Protein AF-U1NXI8-F1 (afdb_monomer_lite)

Radius of gyration: 16.23 Å; chains: 1; bounding box: 43×27×45 Å

pLDDT: mean 74.24, std 16.62, range [37.59, 93.88]

Sequence (111 aa):
MSHDTYKLTESFGGFSEGDILDVTARFGDWHTYTAELEPRSEPRATTPKVVITDDPAGFTEAEILDPTARIGDWHEYDLQFTPEDGSDAAADDQIAVTMPEFEAVSEPVSA

Structure (mmCIF, N/CA/C/O backbone):
data_AF-U1NXI8-F1
#
_entry.id   AF-U1NXI8-F1
#
loop_
_atom_site.group_PDB
_atom_site.id
_atom_site.type_symbol
_atom_site.label_atom_id
_atom_site.label_alt_id
_atom_site.label_comp_id
_atom_site.label_asym_id
_atom_site.label_entity_id
_atom_site.label_seq_id
_atom_site.pdbx_PDB_ins_code
_atom_site.Cartn_x
_atom_site.Cartn_y
_atom_site.Cartn_z
_atom_site.occupancy
_atom_site.B_iso_or_equiv
_atom_site.auth_seq_id
_atom_site.auth_comp_id
_atom_site.auth_asym_id
_atom_site.auth_atom_id
_atom_site.pdbx_PDB_model_num
ATOM 1 N N . MET A 1 1 ? -15.550 9.158 -4.519 1.00 48.28 1 MET A N 1
ATOM 2 C CA . MET A 1 1 ? -14.851 9.544 -3.275 1.00 48.28 1 MET A CA 1
ATOM 3 C C . MET A 1 1 ? -13.794 8.483 -3.055 1.00 48.28 1 MET A C 1
ATOM 5 O O . MET A 1 1 ? -14.126 7.327 -3.259 1.00 48.28 1 MET A O 1
ATOM 9 N N . SER A 1 2 ? -12.543 8.854 -2.786 1.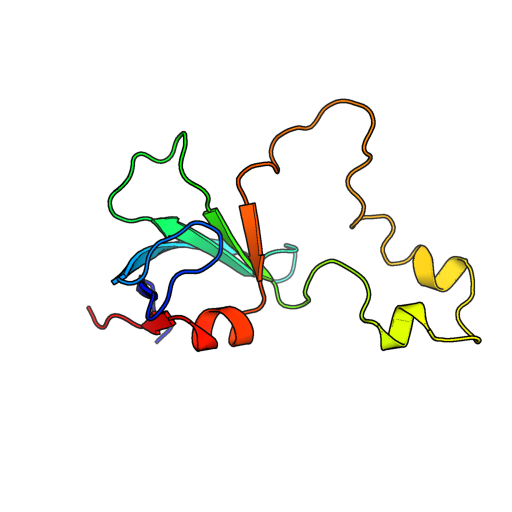00 63.56 2 SER A N 1
ATOM 10 C CA . SER A 1 2 ? -11.511 7.854 -2.487 1.00 63.56 2 SER A CA 1
ATOM 11 C C . SER A 1 2 ? -11.800 7.293 -1.096 1.00 63.56 2 SER A C 1
ATOM 13 O O . SER A 1 2 ? -12.077 8.076 -0.188 1.00 63.56 2 SER A O 1
ATOM 15 N N . HIS A 1 3 ? -11.859 5.969 -0.965 1.00 75.50 3 HIS A N 1
ATOM 16 C CA . HIS A 1 3 ? -12.117 5.320 0.314 1.00 75.50 3 HIS A CA 1
ATOM 17 C C . HIS A 1 3 ? -10.854 5.390 1.178 1.00 75.50 3 HIS A C 1
ATOM 19 O O . HIS A 1 3 ? -9.747 5.153 0.690 1.00 75.50 3 HIS A O 1
ATOM 25 N N . ASP A 1 4 ? -11.033 5.745 2.448 1.00 86.88 4 ASP A N 1
ATOM 26 C CA . ASP A 1 4 ? -9.938 5.881 3.416 1.00 86.88 4 ASP A CA 1
ATOM 27 C C . ASP A 1 4 ? -9.795 4.633 4.305 1.00 86.88 4 ASP A C 1
ATOM 29 O O . ASP A 1 4 ? -8.855 4.546 5.087 1.00 86.88 4 ASP A O 1
ATOM 33 N N . THR A 1 5 ? -10.701 3.659 4.174 1.00 91.31 5 THR A N 1
ATOM 34 C CA . THR A 1 5 ? -10.735 2.444 4.996 1.00 91.31 5 THR A CA 1
ATOM 35 C C . THR A 1 5 ? -11.174 1.244 4.161 1.00 91.31 5 THR A C 1
ATOM 37 O O . THR A 1 5 ? -12.165 1.319 3.428 1.00 91.31 5 THR A O 1
ATOM 40 N N . TYR A 1 6 ? -10.477 0.124 4.330 1.00 92.69 6 TYR A N 1
ATOM 41 C CA . TYR A 1 6 ? -10.727 -1.143 3.648 1.00 92.69 6 TYR A CA 1
ATOM 42 C C . TYR A 1 6 ? -10.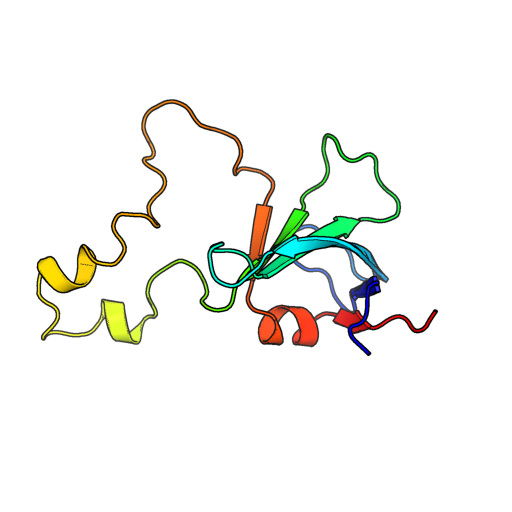829 -2.274 4.664 1.00 92.69 6 TYR A C 1
ATOM 44 O O . TYR A 1 6 ? -10.144 -2.268 5.685 1.00 92.69 6 TYR A O 1
ATOM 52 N N . LYS A 1 7 ? -11.692 -3.247 4.386 1.00 93.88 7 LYS A N 1
ATOM 53 C CA . LYS A 1 7 ? -11.816 -4.481 5.156 1.00 93.88 7 LYS A CA 1
ATOM 54 C C . LYS A 1 7 ? -11.358 -5.646 4.293 1.00 93.88 7 LYS A C 1
ATOM 56 O O . LYS A 1 7 ? -11.874 -5.811 3.193 1.00 93.88 7 LYS A O 1
ATOM 61 N N . LEU A 1 8 ? -10.449 -6.468 4.801 1.00 93.00 8 LEU A N 1
ATOM 62 C CA . LEU A 1 8 ? -10.005 -7.668 4.099 1.00 93.00 8 LEU A CA 1
ATOM 63 C C . LEU A 1 8 ? -11.126 -8.713 4.035 1.00 93.00 8 LEU A C 1
ATOM 65 O O . LEU A 1 8 ? -11.777 -9.002 5.045 1.00 93.00 8 LEU A O 1
ATOM 69 N N . THR A 1 9 ? -11.353 -9.272 2.849 1.00 93.88 9 THR A N 1
ATOM 70 C CA . THR A 1 9 ? -12.320 -10.353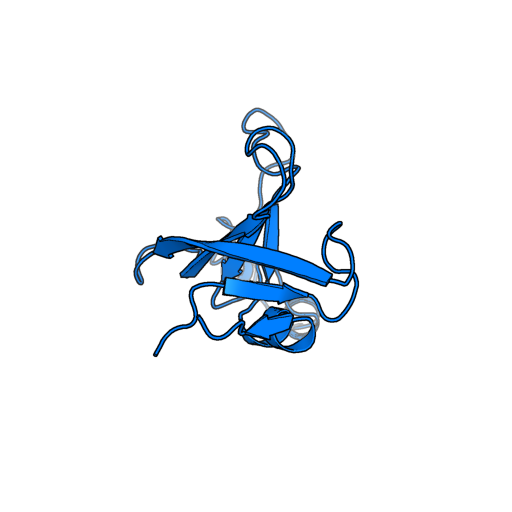 2.595 1.00 93.88 9 THR A CA 1
ATOM 71 C C . THR A 1 9 ? -11.689 -11.740 2.674 1.00 93.88 9 THR A C 1
ATOM 73 O O . THR A 1 9 ? -12.410 -12.724 2.805 1.00 93.88 9 THR A O 1
ATOM 76 N N . GLU A 1 10 ? -10.360 -11.817 2.653 1.00 91.75 10 GLU A N 1
ATOM 77 C CA . GLU A 1 10 ? -9.566 -13.023 2.879 1.00 91.75 10 GLU A CA 1
ATOM 78 C C . GLU A 1 10 ? -8.219 -12.668 3.533 1.00 91.75 10 GLU A C 1
ATOM 80 O O . GLU A 1 10 ? -7.853 -11.496 3.629 1.00 91.75 10 GLU A O 1
ATOM 85 N N . SER A 1 11 ? -7.482 -13.667 4.025 1.00 86.38 11 SER A N 1
ATOM 86 C CA . SER A 1 11 ? -6.145 -13.442 4.588 1.00 86.38 11 SER A CA 1
ATOM 87 C C . SER A 1 11 ? -5.156 -13.020 3.501 1.00 86.38 11 SER A C 1
ATOM 89 O O . SER A 1 11 ? -5.021 -13.692 2.482 1.00 86.38 11 SER A O 1
ATOM 91 N N . PHE A 1 12 ? -4.402 -11.953 3.747 1.00 84.75 12 PHE A N 1
ATOM 92 C CA . PHE A 1 12 ? -3.523 -11.340 2.755 1.00 84.75 12 PHE A CA 1
ATOM 93 C C . PHE A 1 12 ? -2.274 -10.782 3.435 1.00 84.75 12 PHE A C 1
ATOM 95 O O . PHE A 1 12 ? -2.395 -10.121 4.454 1.00 84.75 12 PHE A O 1
ATOM 102 N N . GLY A 1 13 ? -1.072 -11.044 2.907 1.00 75.94 13 GLY A N 1
ATOM 103 C CA . GLY A 1 13 ? 0.164 -10.399 3.383 1.00 75.94 13 GLY A CA 1
ATOM 104 C C . GLY A 1 13 ? 0.444 -10.521 4.892 1.00 75.94 13 GLY A C 1
ATOM 105 O O . GLY A 1 13 ? 0.997 -9.614 5.487 1.00 75.94 13 GLY A O 1
ATOM 106 N N . GLY A 1 14 ? 0.026 -11.600 5.557 1.00 79.50 14 GLY A N 1
ATOM 107 C CA . GLY A 1 14 ? 0.178 -11.732 7.017 1.00 79.50 14 GLY A CA 1
ATOM 108 C C . GLY A 1 14 ? -0.917 -11.051 7.851 1.00 79.50 14 GLY A C 1
ATOM 109 O O . GLY A 1 14 ? -0.934 -11.225 9.067 1.00 79.50 14 GLY A O 1
ATOM 110 N N . PHE A 1 15 ? -1.868 -10.372 7.211 1.00 85.62 15 PHE A N 1
ATOM 111 C CA . PHE A 1 15 ? -3.132 -9.945 7.803 1.00 85.62 15 PHE A CA 1
ATOM 112 C C . PHE A 1 15 ? -4.188 -11.051 7.705 1.00 85.62 15 PHE A C 1
ATOM 114 O O . PHE A 1 15 ? -4.142 -11.928 6.832 1.00 85.62 15 PHE A O 1
ATOM 121 N N . SER A 1 16 ? -5.158 -11.006 8.610 1.00 87.69 16 SER A N 1
ATOM 122 C CA . SER A 1 16 ? -6.260 -11.960 8.686 1.00 87.69 16 SER A CA 1
ATOM 123 C C . SER A 1 16 ? -7.499 -11.457 7.949 1.00 87.69 16 SER A C 1
ATOM 125 O O . SER A 1 16 ? -7.764 -10.257 7.875 1.00 87.69 16 SER A O 1
ATOM 127 N N . GLU A 1 17 ? -8.310 -12.394 7.453 1.00 91.62 17 GLU A N 1
ATOM 128 C CA . GLU A 1 17 ? -9.660 -12.084 6.979 1.00 91.62 17 GLU A CA 1
ATOM 129 C C . GLU A 1 17 ? -10.429 -11.263 8.029 1.00 91.62 17 GLU A C 1
ATOM 131 O O . GLU A 1 17 ? -10.503 -11.623 9.207 1.00 91.62 17 GLU A O 1
ATOM 136 N N . GLY A 1 18 ? -11.042 -10.168 7.583 1.00 90.88 18 GLY A N 1
ATOM 137 C CA . GLY A 1 18 ? -11.812 -9.268 8.428 1.00 90.88 18 GLY A CA 1
ATOM 138 C C . GLY A 1 18 ? -11.016 -8.128 9.060 1.00 90.88 18 GLY A C 1
ATOM 139 O O . GLY A 1 18 ? -11.658 -7.241 9.634 1.00 90.88 18 GLY A O 1
ATOM 140 N N . ASP A 1 19 ? -9.685 -8.105 8.925 1.00 90.50 19 ASP A N 1
ATOM 141 C CA . ASP A 1 19 ? -8.866 -6.978 9.369 1.00 90.50 19 ASP A CA 1
ATOM 142 C C . ASP A 1 19 ? -9.249 -5.694 8.628 1.00 90.50 19 ASP A C 1
ATOM 144 O O . ASP A 1 19 ? -9.635 -5.702 7.455 1.00 90.50 19 ASP A O 1
ATOM 148 N N . ILE A 1 20 ? -9.159 -4.574 9.346 1.00 92.00 20 ILE A N 1
ATOM 149 C CA . ILE A 1 20 ? -9.479 -3.246 8.826 1.00 92.00 20 ILE A CA 1
ATOM 150 C C . ILE A 1 20 ? -8.182 -2.467 8.656 1.00 92.00 20 ILE A C 1
ATOM 152 O O . ILE A 1 20 ? -7.470 -2.230 9.636 1.00 92.00 20 ILE A O 1
ATOM 156 N N . LEU A 1 21 ? -7.920 -2.041 7.425 1.00 91.44 21 LEU A N 1
ATOM 157 C CA . LEU A 1 21 ? -6.767 -1.242 7.042 1.00 91.44 21 LEU A CA 1
ATOM 158 C C . LEU A 1 21 ? -7.222 0.185 6.719 1.00 91.44 21 LEU A C 1
ATOM 160 O O . LEU A 1 21 ? -8.090 0.394 5.869 1.00 91.44 21 LEU A O 1
ATOM 164 N N . ASP A 1 22 ? -6.641 1.163 7.405 1.00 91.44 22 ASP A N 1
ATOM 165 C CA . ASP A 1 22 ? -6.891 2.584 7.177 1.00 91.44 22 ASP A CA 1
ATOM 166 C C . ASP A 1 22 ? -5.761 3.173 6.320 1.00 91.44 22 ASP A C 1
ATOM 168 O O . ASP A 1 22 ? -4.582 2.893 6.543 1.00 91.44 22 ASP A O 1
ATOM 172 N N . VAL A 1 23 ? -6.115 4.018 5.352 1.00 91.12 23 VAL A N 1
ATOM 173 C CA . VAL A 1 23 ? -5.154 4.784 4.553 1.00 91.12 23 VAL A CA 1
ATOM 174 C C . VAL A 1 23 ? -4.537 5.858 5.445 1.00 91.12 23 VAL A C 1
ATOM 176 O O . VAL A 1 23 ? -5.209 6.805 5.857 1.00 91.12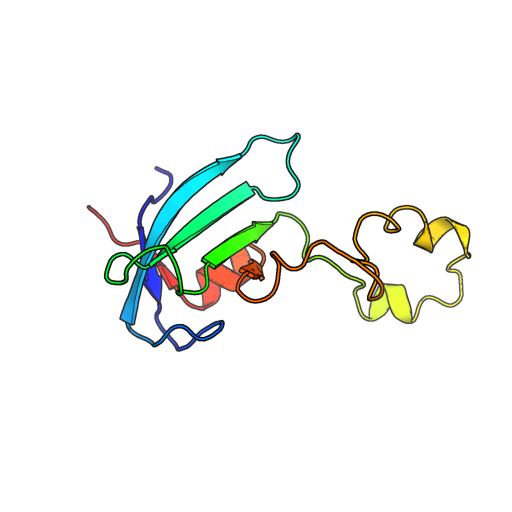 23 VAL A O 1
ATOM 179 N N . THR A 1 24 ? -3.245 5.734 5.734 1.00 89.31 24 THR A N 1
ATOM 180 C CA . THR A 1 24 ? -2.520 6.654 6.625 1.00 89.31 24 THR A CA 1
ATOM 181 C C . THR A 1 24 ? -1.702 7.687 5.864 1.00 89.31 24 THR A C 1
ATOM 183 O O . THR A 1 24 ? -1.470 8.786 6.375 1.00 89.31 24 THR A O 1
ATOM 186 N N . ALA A 1 25 ? -1.307 7.372 4.629 1.00 87.75 25 ALA A N 1
ATOM 187 C CA . ALA A 1 25 ? -0.631 8.297 3.735 1.00 87.75 25 ALA A CA 1
ATOM 188 C C . ALA A 1 25 ? -1.079 8.104 2.284 1.00 87.75 25 ALA A C 1
ATOM 190 O O . ALA A 1 25 ? -1.374 6.998 1.833 1.00 87.75 25 ALA A O 1
ATOM 191 N N . ARG A 1 26 ? -1.088 9.214 1.545 1.00 89.12 26 ARG A N 1
ATOM 192 C CA . ARG A 1 26 ? -1.146 9.237 0.084 1.00 89.12 26 ARG A CA 1
ATOM 193 C C . ARG A 1 26 ? 0.048 10.020 -0.408 1.00 89.12 26 ARG A C 1
ATOM 195 O O . ARG A 1 26 ? 0.344 11.090 0.132 1.00 89.12 26 ARG A O 1
ATOM 202 N N . PHE A 1 27 ? 0.701 9.500 -1.425 1.00 83.25 27 PHE A N 1
ATOM 203 C CA . PHE A 1 27 ? 1.848 10.151 -2.023 1.00 83.25 27 PHE A CA 1
ATOM 204 C C . PHE A 1 27 ? 1.475 10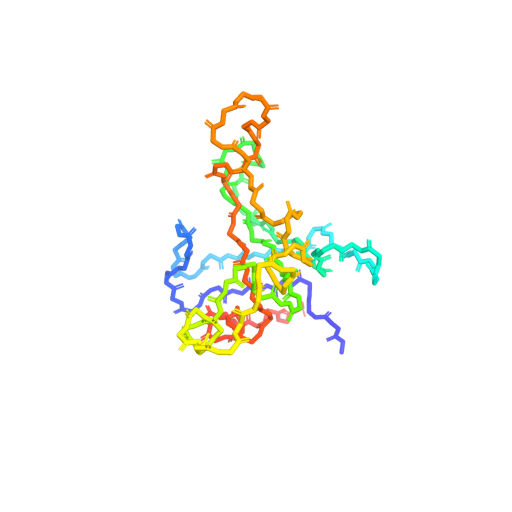.630 -3.429 1.00 83.25 27 PHE A C 1
ATOM 206 O O . PHE A 1 27 ? 0.489 10.184 -4.011 1.00 83.25 27 PHE A O 1
ATOM 213 N N . GLY A 1 28 ? 2.204 11.625 -3.929 1.00 74.00 28 GLY A N 1
ATOM 214 C CA . GLY A 1 28 ? 2.016 12.129 -5.292 1.00 74.00 28 GLY A CA 1
ATOM 215 C C . GLY A 1 28 ? 2.920 11.412 -6.290 1.00 74.00 28 GLY A C 1
ATOM 216 O O . GLY A 1 28 ? 3.815 10.675 -5.888 1.00 74.00 28 GLY A O 1
ATOM 217 N N . ASP A 1 29 ? 2.755 11.745 -7.569 1.00 70.56 29 ASP A N 1
ATOM 218 C CA . ASP A 1 29 ? 3.401 11.139 -8.751 1.00 70.56 29 ASP A CA 1
ATOM 219 C C . ASP A 1 29 ? 4.947 11.091 -8.738 1.00 70.56 29 ASP A C 1
ATOM 221 O O . ASP A 1 29 ? 5.571 10.576 -9.660 1.00 70.56 29 ASP A O 1
ATOM 225 N N . TRP A 1 30 ? 5.597 11.693 -7.740 1.00 71.56 30 TRP A N 1
ATOM 226 C CA . TRP A 1 30 ? 7.055 11.676 -7.564 1.00 71.56 30 TRP A CA 1
ATOM 227 C C . TRP A 1 30 ? 7.526 10.580 -6.602 1.00 71.56 30 TRP A C 1
ATOM 229 O O . TRP A 1 30 ? 8.720 10.490 -6.321 1.00 71.56 30 TRP A O 1
ATOM 239 N N . HIS A 1 31 ? 6.600 9.796 -6.054 1.00 74.50 31 HIS A N 1
ATOM 240 C CA . HIS A 1 31 ? 6.871 8.736 -5.097 1.00 74.50 31 HIS A CA 1
ATOM 241 C C . HIS A 1 31 ? 6.561 7.371 -5.715 1.00 74.50 31 HIS A C 1
ATOM 243 O O . HIS A 1 31 ? 5.596 7.241 -6.459 1.00 74.50 31 HIS A O 1
ATOM 249 N N . THR A 1 32 ? 7.361 6.355 -5.382 1.00 75.38 32 THR A N 1
ATOM 250 C CA . THR A 1 32 ? 7.168 4.981 -5.880 1.00 75.38 32 THR A CA 1
ATOM 251 C C . THR A 1 32 ? 5.831 4.392 -5.437 1.00 75.38 32 THR A C 1
ATOM 253 O O . THR A 1 32 ? 5.182 3.672 -6.181 1.00 75.38 32 THR A O 1
ATOM 256 N N . TYR A 1 33 ? 5.417 4.700 -4.209 1.00 83.12 33 TYR A N 1
ATOM 257 C CA . TYR A 1 33 ? 4.134 4.263 -3.662 1.00 83.12 33 TYR A CA 1
ATOM 258 C C . TYR A 1 33 ? 3.078 5.335 -3.854 1.00 83.12 33 TYR A C 1
ATOM 260 O O . TYR A 1 33 ? 3.370 6.498 -3.617 1.00 83.12 33 TYR A O 1
ATOM 268 N N . THR A 1 34 ? 1.855 4.927 -4.156 1.00 86.44 34 THR A N 1
ATOM 269 C CA . THR A 1 34 ? 0.658 5.761 -4.289 1.00 86.44 34 THR A CA 1
ATOM 270 C C . THR A 1 34 ? -0.035 5.959 -2.934 1.00 86.44 34 THR A C 1
ATOM 272 O O . THR A 1 34 ? -0.513 7.055 -2.621 1.00 86.44 34 THR A O 1
ATOM 275 N N . ALA A 1 35 ? -0.058 4.931 -2.076 1.00 89.44 35 ALA A N 1
ATOM 276 C CA . ALA A 1 35 ? -0.668 5.006 -0.744 1.00 89.44 35 ALA A CA 1
ATOM 277 C C . ALA A 1 35 ? -0.025 4.047 0.271 1.00 89.44 35 ALA A C 1
ATOM 279 O O . ALA A 1 35 ? 0.552 3.034 -0.107 1.00 89.44 35 ALA A O 1
ATOM 280 N N . GLU A 1 36 ? -0.166 4.357 1.561 1.00 90.38 36 GLU A N 1
ATOM 281 C CA . GLU A 1 36 ? 0.182 3.481 2.689 1.00 90.38 36 GLU A CA 1
ATOM 282 C C . GLU A 1 36 ? -1.080 3.166 3.494 1.00 90.38 36 GLU A C 1
ATOM 284 O O . GLU A 1 36 ? -1.875 4.067 3.789 1.00 90.38 36 GLU A O 1
ATOM 289 N N . LEU A 1 37 ? -1.249 1.893 3.852 1.00 91.31 37 LEU A N 1
ATOM 290 C CA . LEU A 1 37 ? -2.315 1.405 4.709 1.00 91.31 37 LEU A CA 1
ATOM 291 C C . LEU A 1 37 ? -1.735 0.713 5.942 1.00 91.31 37 LEU A C 1
ATOM 293 O O . LEU A 1 37 ? -0.837 -0.127 5.848 1.00 91.31 37 LEU A O 1
ATOM 297 N N . GLU A 1 38 ? -2.294 1.049 7.101 1.00 90.19 38 GLU A N 1
ATOM 298 C CA . GLU A 1 38 ? -1.939 0.453 8.388 1.00 90.19 38 GLU A CA 1
ATOM 299 C C . GLU A 1 38 ? -3.186 -0.166 9.047 1.00 90.19 38 GLU A C 1
ATOM 301 O O . GLU A 1 38 ? -4.301 0.337 8.868 1.00 90.19 38 GLU A O 1
ATOM 306 N N . PRO A 1 39 ? -3.030 -1.246 9.829 1.00 88.94 39 PRO A N 1
ATOM 307 C CA . PRO A 1 39 ? -4.140 -1.858 10.543 1.00 88.94 39 PRO A CA 1
ATOM 308 C C . PRO A 1 39 ? -4.680 -0.940 11.635 1.00 88.94 39 PRO A C 1
ATOM 310 O O . PRO A 1 39 ? -3.945 -0.361 12.435 1.00 88.94 39 PRO A O 1
ATOM 313 N N . ARG A 1 40 ? -6.007 -0.859 11.714 1.00 85.69 40 ARG A N 1
ATOM 314 C CA . ARG A 1 40 ? -6.718 0.020 12.648 1.00 85.69 40 ARG A CA 1
ATOM 315 C C . ARG A 1 40 ? -6.566 -0.382 14.116 1.00 85.69 40 ARG A C 1
ATOM 317 O O . ARG A 1 40 ? -6.701 0.457 15.007 1.00 85.69 40 ARG A O 1
ATOM 324 N N . SER A 1 41 ? -6.381 -1.674 14.383 1.00 73.38 41 SER A N 1
ATOM 325 C CA . SER A 1 41 ? -6.517 -2.256 15.725 1.00 73.38 41 SER A CA 1
ATOM 326 C C . SER A 1 41 ? -5.198 -2.542 16.448 1.00 73.38 41 SER A C 1
ATOM 328 O O . SER A 1 41 ? -5.242 -2.789 17.653 1.00 73.38 41 SER A O 1
ATOM 330 N N . GLU A 1 42 ? -4.044 -2.471 15.779 1.00 65.56 42 GLU A N 1
ATOM 331 C CA . GLU A 1 42 ? -2.756 -2.882 16.357 1.00 65.56 42 GLU A CA 1
ATOM 332 C C . GLU A 1 42 ? -1.752 -1.722 16.491 1.00 65.56 42 GLU A C 1
ATOM 334 O O . GLU A 1 42 ? -1.768 -0.774 15.703 1.00 65.56 42 GLU A O 1
ATOM 339 N N . PRO A 1 43 ? -0.878 -1.733 17.521 1.00 60.28 43 PRO A N 1
ATOM 340 C CA . PRO A 1 43 ? 0.125 -0.694 17.694 1.00 60.28 43 PRO A CA 1
ATOM 341 C C . PRO A 1 43 ? 1.120 -0.684 16.524 1.00 60.28 43 PRO A C 1
ATOM 343 O O . PRO A 1 43 ? 1.756 -1.683 16.197 1.00 60.28 43 PRO A O 1
ATOM 346 N N . ARG A 1 44 ? 1.304 0.513 15.961 1.00 58.97 44 ARG A N 1
ATOM 347 C CA . ARG A 1 44 ? 2.083 0.868 14.760 1.00 58.97 44 ARG A CA 1
ATOM 348 C C . ARG A 1 44 ? 3.534 0.357 14.681 1.00 58.97 44 ARG A C 1
ATOM 350 O O . ARG A 1 44 ? 4.170 0.508 13.649 1.00 58.97 44 ARG A O 1
ATOM 357 N N . ALA A 1 45 ? 4.095 -0.170 15.768 1.00 57.28 45 ALA A N 1
ATOM 358 C CA . ALA A 1 45 ? 5.530 -0.430 15.888 1.00 57.28 45 ALA A CA 1
ATOM 359 C C . ALA A 1 45 ? 5.977 -1.846 15.477 1.00 57.28 45 ALA A C 1
ATOM 361 O O . ALA A 1 45 ? 7.176 -2.047 15.327 1.00 57.28 45 ALA A O 1
ATOM 362 N N . THR A 1 46 ? 5.063 -2.812 15.332 1.00 60.22 46 THR A N 1
ATOM 363 C CA . THR A 1 46 ? 5.411 -4.228 15.065 1.00 60.22 46 THR A CA 1
ATOM 364 C C . THR A 1 46 ? 4.471 -4.920 14.082 1.00 60.22 46 THR A C 1
ATOM 366 O O . THR A 1 46 ? 4.473 -6.144 14.003 1.00 60.22 46 THR A O 1
ATOM 369 N N . THR A 1 47 ? 3.609 -4.162 13.409 1.00 66.12 47 THR A N 1
ATOM 370 C CA . THR A 1 47 ? 2.590 -4.737 12.530 1.00 66.12 47 THR A CA 1
ATOM 371 C C . THR A 1 47 ? 2.962 -4.436 11.089 1.00 66.12 47 THR A C 1
ATOM 373 O O . THR A 1 47 ? 3.333 -3.284 10.822 1.00 66.12 47 THR A O 1
ATOM 376 N N . PRO A 1 48 ? 2.865 -5.419 10.176 1.00 75.88 48 PRO A N 1
ATOM 377 C CA . PRO A 1 48 ? 3.128 -5.176 8.775 1.00 75.88 48 PRO A CA 1
ATOM 378 C C . PRO A 1 48 ? 2.252 -4.051 8.224 1.00 75.88 48 PRO A C 1
ATOM 380 O O . PRO A 1 48 ? 1.181 -3.739 8.753 1.00 75.88 48 PRO A O 1
ATOM 383 N N . LYS A 1 49 ? 2.730 -3.417 7.159 1.00 86.06 49 LYS A N 1
ATOM 384 C CA . LYS A 1 49 ? 2.047 -2.336 6.448 1.00 86.06 49 LYS A CA 1
ATOM 385 C C . LYS A 1 49 ? 1.833 -2.722 4.999 1.00 86.06 49 LYS A C 1
ATOM 387 O O . LYS A 1 49 ? 2.685 -3.376 4.403 1.00 86.06 49 LYS A O 1
ATOM 392 N N . VAL A 1 50 ? 0.738 -2.255 4.411 1.00 88.19 50 VAL A N 1
ATOM 393 C CA . VAL A 1 50 ? 0.498 -2.400 2.972 1.00 88.19 50 VAL A CA 1
ATOM 394 C C . VAL A 1 50 ? 0.851 -1.090 2.287 1.00 88.19 50 VAL A C 1
ATOM 396 O O . VAL A 1 50 ? 0.425 -0.026 2.732 1.00 88.19 50 VAL A O 1
ATOM 399 N N . VAL A 1 51 ? 1.607 -1.150 1.197 1.00 88.94 51 VAL A N 1
ATOM 400 C CA . VAL A 1 51 ? 1.777 -0.009 0.294 1.00 88.94 51 VAL A CA 1
ATOM 401 C C . VAL A 1 51 ? 1.241 -0.328 -1.081 1.00 88.94 51 VAL A C 1
ATOM 403 O O . VAL A 1 51 ? 1.469 -1.406 -1.624 1.00 88.94 51 VAL A O 1
ATOM 406 N N . ILE A 1 52 ? 0.518 0.640 -1.628 1.00 88.62 52 ILE A N 1
ATOM 407 C CA . ILE A 1 52 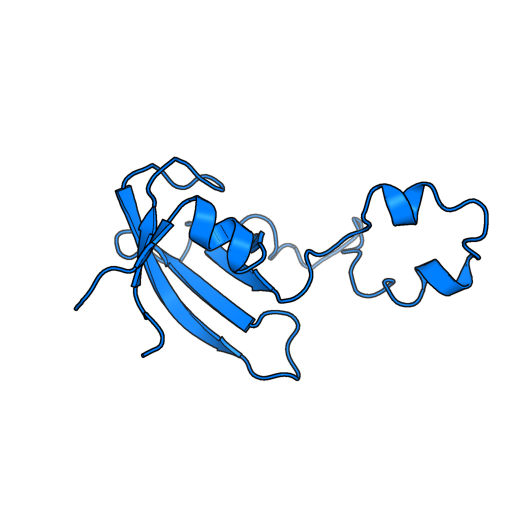? -0.029 0.578 -2.973 1.00 88.62 52 ILE A CA 1
ATOM 408 C C . ILE A 1 52 ? 0.985 1.190 -3.924 1.00 88.62 52 ILE A C 1
ATOM 410 O O . ILE A 1 52 ? 1.455 2.298 -3.674 1.00 88.62 52 ILE A O 1
ATOM 414 N N . THR A 1 53 ? 1.297 0.489 -5.004 1.00 86.94 53 THR A N 1
ATOM 415 C CA . THR A 1 53 ? 2.163 0.949 -6.095 1.00 86.94 53 THR A CA 1
ATOM 416 C C . THR A 1 53 ? 1.417 0.853 -7.426 1.00 86.94 53 THR A C 1
ATOM 418 O O . THR A 1 53 ? 0.522 0.019 -7.574 1.00 86.94 53 THR A O 1
ATOM 421 N N . ASP A 1 54 ? 1.758 1.712 -8.384 1.00 76.75 54 ASP A N 1
ATOM 422 C CA . ASP A 1 54 ? 1.166 1.669 -9.728 1.00 76.75 54 ASP A CA 1
ATOM 423 C C . ASP A 1 54 ? 1.771 0.540 -10.584 1.00 76.75 54 ASP A C 1
ATOM 425 O O . ASP A 1 54 ? 1.074 -0.026 -11.424 1.00 76.75 54 ASP A O 1
ATOM 429 N N . ASP A 1 55 ? 3.017 0.150 -10.300 1.00 68.25 55 ASP A N 1
ATOM 430 C CA . ASP A 1 55 ? 3.691 -1.013 -10.883 1.00 68.25 55 ASP A CA 1
ATOM 431 C C . ASP A 1 55 ? 4.211 -1.927 -9.762 1.00 68.25 55 ASP A C 1
ATOM 433 O O . ASP A 1 55 ? 4.852 -1.432 -8.824 1.00 68.25 55 ASP A O 1
ATOM 437 N N . PRO A 1 56 ? 3.955 -3.247 -9.805 1.00 57.50 56 PRO A N 1
ATOM 438 C CA . PRO A 1 56 ? 4.545 -4.164 -8.841 1.00 57.50 56 PRO A CA 1
ATOM 439 C C . PRO A 1 56 ? 6.069 -4.128 -9.007 1.00 57.50 56 PRO A C 1
ATOM 441 O O . PRO A 1 56 ? 6.580 -4.223 -10.120 1.00 57.50 56 PRO A O 1
ATOM 444 N N . ALA A 1 57 ? 6.810 -3.969 -7.909 1.00 54.38 57 ALA A N 1
ATOM 445 C CA . ALA A 1 57 ? 8.268 -4.025 -7.962 1.00 54.38 57 ALA A CA 1
ATOM 446 C C . ALA A 1 57 ? 8.718 -5.411 -8.467 1.00 54.38 57 ALA A C 1
ATOM 448 O O . ALA A 1 57 ? 8.278 -6.433 -7.936 1.00 54.38 57 ALA A O 1
ATOM 449 N N . GLY A 1 58 ? 9.598 -5.447 -9.471 1.00 55.66 58 GLY A N 1
ATOM 450 C CA . GLY A 1 58 ? 10.138 -6.681 -10.051 1.00 55.66 58 GLY A CA 1
ATOM 451 C C . GLY A 1 58 ? 9.868 -6.860 -11.546 1.00 55.66 58 GLY A C 1
ATOM 452 O O . GLY A 1 58 ? 9.334 -5.987 -12.219 1.00 55.66 58 GLY A O 1
ATOM 453 N N . PHE A 1 59 ? 10.283 -8.015 -12.070 1.00 58.12 59 PHE A N 1
ATOM 454 C CA . PHE A 1 59 ? 10.085 -8.374 -13.473 1.00 58.12 59 PHE A CA 1
ATOM 455 C C . PHE A 1 59 ? 8.855 -9.260 -13.634 1.00 58.12 59 PHE A C 1
ATOM 457 O O . PHE A 1 59 ? 8.675 -10.236 -12.898 1.00 58.12 59 PHE A O 1
ATOM 464 N N . THR A 1 60 ? 8.058 -9.001 -14.664 1.00 63.16 60 THR A N 1
ATOM 465 C CA . THR A 1 60 ? 7.102 -9.992 -15.149 1.00 63.16 60 THR A CA 1
ATOM 466 C C . THR A 1 60 ? 7.847 -11.189 -15.745 1.00 63.16 60 THR A C 1
ATOM 468 O O . THR A 1 60 ? 8.959 -11.078 -16.263 1.00 63.16 60 THR A O 1
ATOM 471 N N . GLU A 1 61 ? 7.222 -12.367 -15.727 1.00 63.09 61 GLU A N 1
ATOM 472 C CA . GLU A 1 61 ? 7.794 -13.561 -16.364 1.00 63.09 61 GLU A CA 1
ATOM 473 C C . GLU A 1 61 ? 8.096 -13.325 -17.856 1.00 63.09 61 GLU A C 1
ATOM 475 O O . GLU A 1 61 ? 9.101 -13.807 -18.374 1.00 63.09 61 GLU A O 1
ATOM 480 N N . ALA A 1 62 ? 7.264 -12.536 -18.542 1.00 73.12 62 ALA A N 1
ATOM 481 C CA . ALA A 1 62 ? 7.477 -12.180 -19.941 1.00 73.12 62 ALA A CA 1
ATOM 482 C C . ALA A 1 62 ? 8.749 -11.339 -20.147 1.00 73.12 62 ALA A C 1
ATOM 484 O O . ALA A 1 62 ? 9.467 -11.570 -21.117 1.00 73.12 62 ALA A O 1
ATOM 485 N N . GLU A 1 63 ? 9.046 -10.415 -19.231 1.00 70.31 63 GLU A N 1
ATOM 486 C CA . GLU A 1 63 ? 10.274 -9.607 -19.247 1.00 70.31 63 GLU A CA 1
ATOM 487 C C . GLU A 1 63 ? 11.510 -10.444 -18.900 1.00 70.31 63 GLU A C 1
ATOM 489 O O . GLU A 1 63 ? 12.551 -10.293 -19.534 1.00 70.31 63 GLU A O 1
ATOM 494 N N . ILE A 1 64 ? 11.389 -11.394 -17.963 1.00 67.50 64 ILE A N 1
ATOM 495 C CA . ILE A 1 64 ? 12.474 -12.332 -17.621 1.00 67.50 64 ILE A CA 1
ATOM 496 C C . ILE A 1 64 ? 12.824 -13.229 -18.816 1.00 67.50 64 ILE A C 1
ATOM 498 O O . ILE A 1 64 ? 13.990 -13.570 -19.028 1.00 67.50 64 ILE A O 1
ATOM 502 N N . LEU A 1 65 ? 11.814 -13.653 -19.577 1.00 78.94 65 LEU A N 1
ATOM 503 C CA . LEU A 1 65 ? 11.963 -14.612 -20.669 1.00 78.94 65 LEU A CA 1
ATOM 504 C C . LEU A 1 65 ? 12.199 -13.961 -22.040 1.00 78.94 65 LEU A C 1
ATOM 506 O O . LEU A 1 65 ? 12.283 -14.697 -23.028 1.00 78.94 65 LEU A O 1
ATOM 510 N N . ASP A 1 66 ? 12.327 -12.632 -22.132 1.00 79.19 66 ASP A N 1
ATOM 511 C CA . ASP A 1 66 ? 12.577 -11.945 -23.402 1.00 79.19 66 ASP A CA 1
ATOM 512 C C . ASP A 1 66 ? 14.018 -12.204 -23.903 1.00 79.19 66 ASP A C 1
ATOM 514 O O . ASP A 1 66 ? 14.988 -11.680 -23.347 1.00 79.19 66 ASP A O 1
ATOM 518 N N . PRO A 1 67 ? 14.209 -12.968 -25.000 1.00 79.88 67 PRO A N 1
ATOM 519 C CA . PRO A 1 67 ? 15.535 -13.270 -25.539 1.00 79.88 67 PRO A CA 1
ATOM 520 C C . PRO A 1 67 ? 16.205 -12.063 -26.217 1.00 79.88 67 PRO A C 1
ATOM 522 O O . PRO A 1 67 ? 17.355 -12.165 -26.652 1.00 79.88 67 PRO A O 1
ATOM 525 N N . THR A 1 68 ? 15.484 -10.952 -26.381 1.00 83.25 68 THR A N 1
ATOM 526 C CA . THR A 1 68 ? 15.983 -9.704 -26.966 1.00 83.25 68 THR A CA 1
ATOM 527 C C . THR A 1 68 ? 16.406 -8.674 -25.923 1.00 83.25 68 THR A C 1
ATOM 529 O O . THR A 1 68 ? 17.061 -7.696 -26.302 1.00 83.25 68 THR A O 1
ATOM 532 N N . ALA A 1 69 ? 16.122 -8.931 -24.640 1.00 74.69 69 ALA A N 1
ATOM 533 C CA . ALA A 1 69 ? 16.519 -8.079 -23.530 1.00 74.69 69 ALA A CA 1
ATOM 534 C C . ALA A 1 69 ? 18.046 -7.905 -23.494 1.00 74.69 69 ALA A C 1
ATOM 536 O O . ALA A 1 69 ? 18.830 -8.861 -23.503 1.00 74.69 69 ALA A O 1
ATOM 537 N N . ARG A 1 70 ? 18.495 -6.654 -23.467 1.00 76.50 70 ARG A N 1
ATOM 538 C CA . ARG A 1 70 ? 19.904 -6.258 -23.364 1.00 76.50 70 ARG A CA 1
ATOM 539 C C . ARG A 1 70 ? 20.202 -5.886 -21.929 1.00 76.50 70 ARG A C 1
ATOM 541 O O . ARG A 1 70 ? 19.346 -5.317 -21.286 1.00 76.50 70 ARG A O 1
ATOM 548 N N . ILE A 1 71 ? 21.444 -6.054 -21.471 1.00 65.00 71 ILE A N 1
ATOM 549 C CA . ILE A 1 71 ? 21.888 -5.691 -20.104 1.00 65.00 71 ILE A CA 1
ATOM 550 C C . ILE A 1 71 ? 21.451 -4.267 -19.680 1.00 65.00 71 ILE A C 1
ATOM 552 O O . ILE A 1 71 ? 21.158 -4.044 -18.514 1.00 65.00 71 ILE A O 1
ATOM 556 N N . GLY A 1 72 ? 21.356 -3.313 -20.615 1.00 63.66 72 GLY A N 1
ATOM 557 C CA . GLY A 1 72 ? 20.871 -1.954 -20.331 1.00 63.66 72 GLY A CA 1
ATOM 558 C C . GLY A 1 72 ? 19.373 -1.848 -20.015 1.00 63.66 72 GLY A C 1
ATOM 559 O O . GLY A 1 72 ? 18.995 -0.950 -19.274 1.00 63.66 72 GLY A O 1
ATOM 560 N N . ASP A 1 73 ? 18.556 -2.779 -20.503 1.00 65.12 73 ASP A N 1
ATOM 561 C CA . ASP A 1 73 ? 17.111 -2.850 -20.242 1.00 65.12 73 ASP A CA 1
ATOM 562 C C . ASP A 1 73 ? 16.831 -3.297 -18.788 1.00 65.12 73 ASP A C 1
ATOM 564 O O . ASP A 1 73 ? 15.745 -3.096 -18.262 1.00 65.12 73 ASP A O 1
ATOM 568 N N . TRP A 1 74 ? 17.846 -3.843 -18.105 1.00 64.81 74 TRP A N 1
ATOM 569 C CA . TRP A 1 74 ? 17.799 -4.232 -16.691 1.00 64.81 74 TRP A CA 1
ATOM 570 C C . TRP A 1 74 ? 18.228 -3.080 -15.765 1.00 64.81 74 TRP A C 1
ATOM 572 O O . TRP A 1 74 ? 17.873 -3.072 -14.591 1.00 64.81 74 TRP A O 1
ATOM 582 N N . HIS A 1 75 ? 18.968 -2.085 -16.278 1.00 55.69 75 HIS A N 1
ATOM 583 C CA . HIS A 1 75 ? 19.453 -0.937 -15.496 1.00 55.69 75 HIS A CA 1
ATOM 584 C C . HIS A 1 75 ? 18.396 0.148 -15.263 1.00 55.69 75 HIS A C 1
ATOM 586 O O . HIS A 1 75 ? 18.572 0.972 -14.368 1.00 55.69 75 HIS A O 1
ATOM 592 N N . GLU A 1 76 ? 17.296 0.167 -16.022 1.00 52.44 76 GLU A N 1
ATOM 593 C CA . GLU A 1 76 ? 16.159 1.052 -15.716 1.00 52.44 76 GLU A CA 1
ATOM 594 C C . GLU A 1 76 ? 15.515 0.696 -14.356 1.00 52.44 76 GLU A C 1
ATOM 596 O O . GLU A 1 76 ? 14.857 1.529 -13.737 1.00 52.44 76 GLU A O 1
ATOM 601 N N . TYR A 1 77 ? 15.827 -0.495 -13.827 1.00 52.25 77 TYR A N 1
ATOM 602 C CA . TYR A 1 77 ? 15.293 -1.056 -12.587 1.00 52.25 77 TYR A CA 1
ATOM 603 C C . TYR A 1 77 ? 16.356 -1.308 -11.501 1.00 52.25 77 TYR A C 1
ATOM 605 O O . TYR A 1 77 ? 16.049 -1.901 -10.469 1.00 52.25 77 TYR A O 1
ATOM 613 N N . ASP A 1 78 ? 17.585 -0.798 -11.667 1.00 47.22 78 ASP A N 1
ATOM 614 C CA . ASP A 1 78 ? 18.681 -0.914 -10.677 1.00 47.22 78 ASP A CA 1
ATOM 615 C C . ASP A 1 78 ? 18.343 -0.220 -9.332 1.00 47.22 78 ASP A C 1
ATOM 617 O O . ASP A 1 78 ? 18.998 -0.431 -8.317 1.00 47.22 78 ASP A O 1
ATOM 621 N N . LEU A 1 79 ? 17.276 0.592 -9.306 1.00 48.22 79 LEU A N 1
ATOM 622 C CA . LEU A 1 79 ? 16.711 1.217 -8.103 1.00 48.22 79 LEU A CA 1
ATOM 623 C C . LEU A 1 79 ? 15.691 0.337 -7.355 1.00 48.22 79 LEU A C 1
ATOM 625 O O . LEU A 1 79 ? 15.239 0.734 -6.283 1.00 48.22 79 LEU A O 1
ATOM 629 N N . GLN A 1 80 ? 15.307 -0.824 -7.898 1.00 51.16 80 GLN A N 1
ATOM 630 C CA . GLN A 1 80 ? 14.317 -1.727 -7.289 1.00 51.16 80 GLN A CA 1
ATOM 631 C C . GLN A 1 80 ? 14.946 -2.915 -6.551 1.00 51.16 80 GLN A C 1
ATOM 633 O O . GLN A 1 80 ? 14.263 -3.600 -5.792 1.00 51.16 80 GLN A O 1
ATOM 638 N N . PHE A 1 81 ? 16.247 -3.154 -6.728 1.00 44.34 81 PHE A N 1
ATOM 639 C CA . PHE A 1 81 ? 16.968 -4.166 -5.966 1.00 44.34 81 PHE A CA 1
ATOM 640 C C . PHE A 1 81 ? 17.494 -3.564 -4.665 1.00 44.34 81 PHE A C 1
ATOM 642 O O . PHE A 1 81 ? 18.424 -2.760 -4.666 1.00 44.34 81 PHE A O 1
ATOM 649 N N . THR A 1 82 ? 16.919 -3.970 -3.532 1.00 46.81 82 THR A N 1
ATOM 650 C CA . THR A 1 82 ? 17.556 -3.743 -2.232 1.00 46.81 82 THR A CA 1
ATOM 651 C C . THR A 1 82 ? 18.809 -4.625 -2.162 1.00 46.81 82 THR A C 1
ATOM 653 O O . THR A 1 82 ? 18.684 -5.845 -2.272 1.00 46.81 82 THR A O 1
ATOM 656 N N . PRO A 1 83 ? 20.024 -4.062 -2.029 1.00 39.50 83 PRO A N 1
ATOM 657 C CA . PRO A 1 83 ? 21.233 -4.870 -1.935 1.00 39.50 83 PRO A CA 1
ATOM 658 C C . PRO A 1 83 ? 21.182 -5.741 -0.671 1.00 39.50 83 PRO A C 1
ATOM 660 O O . PRO A 1 83 ? 20.994 -5.223 0.427 1.00 39.50 83 PRO A O 1
ATOM 663 N N . GLU A 1 84 ? 21.400 -7.055 -0.808 1.00 47.97 84 GLU A N 1
ATOM 664 C CA . GLU A 1 84 ? 21.450 -8.003 0.326 1.00 47.97 84 GLU A CA 1
ATOM 665 C C . GLU A 1 84 ? 22.674 -7.811 1.248 1.00 47.97 84 GLU A C 1
ATOM 667 O O . GLU A 1 84 ? 22.866 -8.563 2.202 1.00 47.97 84 GLU A O 1
ATOM 672 N N . ASP A 1 85 ? 23.490 -6.780 1.029 1.00 44.53 85 ASP A N 1
ATOM 673 C CA . ASP A 1 85 ? 24.686 -6.520 1.822 1.00 44.53 85 ASP A CA 1
ATOM 674 C C . ASP A 1 85 ? 24.731 -5.074 2.328 1.00 44.53 85 ASP A C 1
ATOM 676 O O . ASP A 1 85 ? 25.252 -4.162 1.687 1.00 44.53 85 ASP A O 1
ATOM 680 N N . GLY A 1 86 ? 24.244 -4.907 3.560 1.00 44.50 86 GLY A N 1
ATOM 681 C CA . GLY A 1 86 ? 24.696 -3.852 4.462 1.00 44.50 86 GLY A CA 1
ATOM 682 C C . GLY A 1 86 ? 23.791 -2.625 4.564 1.00 44.50 86 GLY A C 1
ATOM 683 O O . GLY A 1 86 ? 23.948 -1.653 3.835 1.00 44.50 86 GLY A O 1
ATOM 684 N N . SER A 1 87 ? 22.967 -2.620 5.618 1.00 40.28 87 SER A N 1
ATOM 685 C CA . SER A 1 87 ? 22.350 -1.439 6.247 1.00 40.28 87 SER A CA 1
ATOM 686 C C . SER A 1 87 ? 21.358 -0.623 5.407 1.00 40.28 87 SER A C 1
ATOM 688 O O . SER A 1 87 ? 21.647 0.504 5.033 1.00 40.28 87 SER A O 1
ATOM 690 N N . ASP A 1 88 ? 20.150 -1.165 5.235 1.00 37.59 88 ASP A N 1
ATOM 691 C CA . ASP A 1 88 ? 18.905 -0.485 5.639 1.00 37.59 88 ASP A CA 1
ATOM 692 C C . ASP A 1 88 ? 17.777 -1.527 5.765 1.00 37.59 88 ASP A C 1
ATOM 694 O O . ASP A 1 88 ? 16.924 -1.712 4.902 1.00 37.59 88 ASP A O 1
ATOM 698 N N . ALA A 1 89 ? 17.813 -2.275 6.870 1.00 39.28 89 ALA A N 1
ATOM 699 C CA . ALA A 1 89 ? 16.756 -3.201 7.264 1.00 39.28 89 ALA A CA 1
ATOM 700 C C . ALA A 1 89 ? 15.550 -2.420 7.817 1.00 39.28 89 ALA A C 1
ATOM 702 O O . ALA A 1 89 ? 15.334 -2.354 9.026 1.00 39.28 89 ALA A O 1
ATOM 703 N N . ALA A 1 90 ? 14.786 -1.800 6.920 1.00 40.75 90 ALA A N 1
ATOM 704 C CA . ALA A 1 90 ? 13.464 -1.241 7.211 1.00 40.75 90 ALA A CA 1
ATOM 705 C C . ALA A 1 90 ? 12.367 -1.827 6.298 1.00 40.75 90 ALA A C 1
ATOM 707 O O . ALA A 1 90 ? 11.301 -1.233 6.166 1.00 40.75 90 ALA A O 1
ATOM 708 N N . ALA A 1 91 ? 12.630 -2.978 5.664 1.00 47.06 91 ALA A N 1
ATOM 709 C CA . ALA A 1 91 ? 11.759 -3.604 4.664 1.00 47.06 91 ALA A CA 1
ATOM 710 C C . ALA A 1 91 ? 11.249 -5.010 5.051 1.00 47.06 91 ALA A C 1
ATOM 712 O O . ALA A 1 91 ? 10.725 -5.710 4.195 1.00 47.06 91 ALA A O 1
ATOM 713 N N . ASP A 1 92 ? 11.381 -5.440 6.311 1.00 53.41 92 ASP A N 1
ATOM 714 C CA . ASP A 1 92 ? 10.908 -6.777 6.736 1.00 53.41 92 ASP A CA 1
ATOM 715 C C . ASP A 1 92 ? 9.383 -6.842 6.981 1.00 53.41 92 ASP A C 1
ATOM 717 O O . ASP A 1 92 ? 8.813 -7.923 7.061 1.00 53.41 92 ASP A O 1
ATOM 721 N N . ASP A 1 93 ? 8.697 -5.694 7.037 1.00 69.75 93 ASP A N 1
ATOM 722 C CA . ASP A 1 93 ? 7.285 -5.606 7.444 1.00 69.75 93 ASP A CA 1
ATOM 723 C C . ASP A 1 93 ? 6.390 -4.892 6.404 1.00 69.75 93 ASP A C 1
ATOM 725 O O . ASP A 1 93 ? 5.291 -4.448 6.728 1.00 69.75 93 ASP A O 1
ATOM 729 N N . GLN A 1 94 ? 6.826 -4.725 5.149 1.00 77.88 94 GLN A N 1
ATOM 730 C CA . GLN A 1 94 ? 6.052 -4.012 4.120 1.00 77.88 94 GLN A CA 1
ATOM 731 C C . GLN A 1 94 ? 5.606 -4.941 2.986 1.00 77.88 94 GLN A C 1
ATOM 733 O O . GLN A 1 94 ? 6.423 -5.589 2.340 1.00 77.88 94 GLN A O 1
ATOM 738 N N . ILE A 1 95 ? 4.304 -4.950 2.698 1.00 85.44 95 ILE A N 1
ATOM 739 C CA . ILE A 1 95 ? 3.711 -5.653 1.555 1.00 85.44 95 ILE A CA 1
ATOM 740 C C . ILE A 1 95 ? 3.375 -4.629 0.479 1.00 85.44 95 ILE A C 1
ATOM 742 O O . ILE A 1 95 ? 2.450 -3.832 0.640 1.00 85.44 95 ILE A O 1
ATOM 746 N N . ALA A 1 96 ? 4.135 -4.647 -0.613 1.00 86.25 96 ALA A N 1
ATOM 747 C CA . ALA A 1 96 ? 3.851 -3.841 -1.792 1.00 86.25 96 ALA A CA 1
ATOM 748 C C . ALA A 1 96 ? 2.908 -4.596 -2.733 1.00 86.25 96 ALA A C 1
ATOM 750 O O . ALA A 1 96 ? 3.196 -5.730 -3.108 1.00 86.25 96 ALA A O 1
ATOM 751 N N . VAL A 1 97 ? 1.800 -3.964 -3.119 1.00 87.31 97 VAL A N 1
ATOM 752 C CA . VAL A 1 97 ? 0.846 -4.502 -4.099 1.00 87.31 97 VAL A CA 1
ATOM 753 C C . VAL A 1 97 ? 0.254 -3.405 -4.957 1.00 87.31 97 VAL A C 1
ATOM 755 O O . VAL A 1 97 ? 0.251 -2.232 -4.590 1.00 87.31 97 VAL A O 1
ATOM 758 N N . THR A 1 98 ? -0.283 -3.788 -6.106 1.00 88.25 98 THR A N 1
ATOM 759 C CA . THR A 1 98 ? -1.062 -2.868 -6.926 1.00 88.25 98 THR A CA 1
ATOM 760 C C . THR A 1 98 ? -2.461 -2.657 -6.354 1.00 88.25 98 THR A C 1
ATOM 762 O O . THR A 1 98 ? -2.993 -3.488 -5.611 1.00 88.25 98 THR A O 1
ATOM 765 N N . MET A 1 99 ? -3.097 -1.541 -6.722 1.00 89.12 99 MET A N 1
ATOM 766 C CA . MET A 1 99 ? -4.480 -1.278 -6.311 1.00 89.12 99 MET A CA 1
ATOM 767 C C . MET A 1 99 ? -5.451 -2.395 -6.750 1.00 89.12 99 MET A C 1
ATOM 769 O O . MET A 1 99 ? -6.233 -2.835 -5.911 1.00 89.12 99 MET A O 1
ATOM 773 N N . PRO A 1 100 ? -5.400 -2.924 -7.993 1.00 88.88 100 PRO A N 1
ATOM 774 C CA . PRO A 1 100 ? -6.283 -4.017 -8.408 1.00 88.88 100 PRO A CA 1
ATOM 775 C C . PRO A 1 100 ? -6.087 -5.312 -7.612 1.00 88.88 100 PRO A C 1
ATOM 777 O O . PRO A 1 100 ? -7.060 -6.003 -7.322 1.00 88.88 100 PRO A O 1
ATOM 780 N N . GLU A 1 101 ? -4.846 -5.648 -7.250 1.00 89.06 101 GLU A N 1
ATOM 781 C CA . GLU A 1 101 ? -4.556 -6.819 -6.411 1.00 89.06 101 GLU A CA 1
ATOM 782 C C . GLU A 1 101 ? -5.125 -6.643 -5.005 1.00 89.06 101 GLU A C 1
ATOM 784 O O . GLU A 1 101 ? -5.723 -7.565 -4.456 1.00 89.06 101 GLU A O 1
ATOM 789 N N . PHE A 1 102 ? -4.991 -5.443 -4.440 1.00 90.31 102 PHE A N 1
ATOM 790 C CA . PHE A 1 102 ? -5.541 -5.134 -3.128 1.00 90.31 102 PHE A CA 1
ATOM 791 C C . PHE A 1 102 ? -7.079 -5.112 -3.123 1.00 90.31 102 PHE A C 1
ATOM 793 O O . PHE A 1 102 ? -7.708 -5.620 -2.194 1.00 90.31 102 PHE A O 1
ATOM 800 N N . GLU A 1 103 ? -7.709 -4.575 -4.169 1.00 90.56 103 GLU A N 1
ATOM 801 C CA . GLU A 1 103 ? -9.171 -4.576 -4.334 1.00 90.56 103 GLU A CA 1
ATOM 802 C C . GLU A 1 103 ? -9.747 -5.982 -4.556 1.00 90.56 103 GLU A C 1
ATOM 804 O O . GLU A 1 103 ? -10.923 -6.211 -4.285 1.00 90.56 103 GLU A O 1
ATOM 809 N N . ALA A 1 104 ? -8.944 -6.946 -5.015 1.00 91.12 104 ALA A N 1
ATOM 810 C CA . ALA A 1 104 ? -9.393 -8.330 -5.153 1.00 91.12 104 ALA A CA 1
ATOM 811 C C . ALA A 1 104 ? -9.630 -9.018 -3.795 1.00 91.12 104 ALA A C 1
ATOM 813 O O . ALA A 1 104 ? -10.471 -9.912 -3.707 1.00 91.12 104 ALA A O 1
ATOM 814 N N . VAL A 1 105 ? -8.916 -8.588 -2.749 1.00 93.06 105 VAL A N 1
ATOM 815 C CA . VAL A 1 105 ? -8.921 -9.194 -1.401 1.00 93.06 105 VAL A CA 1
ATOM 816 C C . VAL A 1 105 ? -9.490 -8.268 -0.325 1.00 93.06 105 VAL A C 1
ATOM 818 O O . VAL A 1 105 ? -9.382 -8.546 0.873 1.00 93.06 105 VAL A O 1
ATOM 821 N N . SER A 1 106 ? -10.065 -7.132 -0.719 1.00 93.19 106 SER A N 1
ATOM 822 C CA . SER A 1 106 ? -10.598 -6.152 0.217 1.00 93.19 106 SER A CA 1
ATOM 823 C C . SER A 1 106 ? -11.841 -5.449 -0.310 1.00 93.19 106 SER A C 1
ATOM 825 O O . SER A 1 106 ? -12.052 -5.296 -1.509 1.00 93.19 106 SER A O 1
ATOM 827 N N . GLU A 1 107 ? -12.674 -4.990 0.616 1.00 93.62 107 GLU A N 1
ATOM 828 C CA . GLU A 1 107 ? -13.858 -4.197 0.325 1.00 93.62 107 GLU A CA 1
ATOM 829 C C . GLU A 1 107 ? -13.763 -2.831 1.015 1.00 93.62 107 GLU A C 1
ATOM 831 O O . GLU A 1 107 ? -13.392 -2.749 2.193 1.00 93.62 107 GLU A O 1
ATOM 836 N N . PRO A 1 108 ? -14.128 -1.735 0.329 1.00 90.88 108 PRO A N 1
ATOM 837 C CA . PRO A 1 108 ? -14.148 -0.420 0.944 1.00 90.88 108 PRO A CA 1
ATOM 838 C C . PRO A 1 108 ? -15.221 -0.343 2.036 1.00 90.88 108 PRO A C 1
ATOM 840 O O . PRO A 1 108 ? -16.395 -0.652 1.813 1.00 90.88 108 PRO A O 1
ATOM 843 N N . VAL A 1 109 ? -14.847 0.153 3.214 1.00 87.44 109 VAL A N 1
ATOM 844 C CA . VAL A 1 109 ? -15.799 0.420 4.296 1.00 87.44 109 VAL A CA 1
ATOM 845 C C . VAL A 1 109 ? -16.380 1.816 4.082 1.00 87.44 109 VAL A C 1
ATOM 847 O O . VAL A 1 109 ? -15.655 2.807 4.005 1.00 87.44 109 VAL A O 1
ATOM 850 N N . SER A 1 110 ? -17.705 1.912 3.957 1.00 72.81 110 SER A N 1
ATOM 851 C CA . SER A 1 110 ? -18.374 3.217 3.958 1.00 72.81 110 SER A CA 1
ATOM 852 C C . SER A 1 110 ? -18.395 3.768 5.384 1.00 72.81 110 SER A C 1
ATOM 854 O O . SER A 1 110 ? -18.791 3.049 6.302 1.00 72.81 110 SER A O 1
ATOM 856 N N . ALA A 1 111 ? -17.947 5.015 5.554 1.00 57.03 111 ALA A N 1
ATOM 857 C CA . ALA A 1 111 ? -18.054 5.745 6.817 1.00 57.03 111 ALA A CA 1
ATOM 858 C C . ALA A 1 111 ? -19.517 6.021 7.201 1.00 57.03 111 ALA A C 1
ATOM 860 O O . ALA A 1 111 ? -20.339 6.252 6.281 1.00 57.03 111 ALA A O 1
#

Foldseek 3Di:
DDFQKKAFCQDDLNRGHGWMWGWPDADDPVDQFGTKTDTPPDDPPPAAIETAGQDFQDDDPCRVPDPPDDPVNCVVNVVSDDDPDDDDPPPPRYHYDHPVVVVVGIDGDDD

Secondary structure (DSSP, 8-state):
---SEEEESS-BTTBPTT-EEEEEEE--TTSSEEEEEEESSS-TTSS-EEEEESS-SS--HHHHT-TT--HHHHHTTTTS---SSSS----TTEEEEEHHHHHHSEEEPP-